Protein AF-A0A3R7A097-F1 (afdb_monomer)

Nearest PDB structures (foldseek):
  9eoj-assembly1_R  TM=4.641E-01  e=6.442E+00  Xenopus laevis

Sequence (82 aa):
MEKISPEERQGLEKGAFVIEPLLQTLRLYDDVIETNPPLKKKRDALELEARSSQNHEEVAKKLAEFLNFVAAFKSEKERAEQ

Mean predicted aligned error: 6.52 Å

Secondary structure (DSSP, 8-state):
-----HHHHHHHHHHHHHHHHHHHHHHTTHHHHHH-HHHHHHHHHHHHHHHH-S-HHHHHHHHHHHHHHHHHHHHHHHHHT-

Foldseek 3Di:
DDDQDPVNVVQQVVLLVLLVVLLVLVVVLCVVQVVDVVSVVLSVVLVVCSVPPSNSVVSSVSSVVSSVVSVVVVVVVVVVVD

Solvent-accessible surface area (backbone atoms only — not comparable to full-atom values): 4654 Å² total; per-residue (Å²): 131,91,78,80,47,74,67,58,51,51,47,46,53,54,18,52,64,49,36,58,58,50,56,56,55,47,58,81,40,43,77,59,28,72,74,30,66,72,51,36,55,52,52,54,52,50,54,49,44,64,74,71,52,89,55,30,55,60,43,35,52,54,49,52,53,49,46,53,49,53,54,52,50,51,56,51,52,60,59,75,76,106

pLDDT: mean 86.48, std 12.36, range [48.91, 97.38]

Radius of gyration: 15.31 Å; Cα contacts (8 Å, |Δi|>4): 47; chains: 1; bounding box: 34×21×50 Å

Structure (mmCIF, N/CA/C/O backbone):
data_AF-A0A3R7A097-F1
#
_entry.id   AF-A0A3R7A097-F1
#
loop_
_atom_site.group_PDB
_atom_site.id
_atom_site.type_symbol
_atom_site.label_atom_id
_atom_site.label_alt_id
_atom_site.label_comp_id
_atom_site.label_asym_id
_atom_site.label_entity_id
_atom_site.label_seq_id
_atom_site.pdbx_PDB_ins_code
_atom_site.Cartn_x
_atom_site.Cartn_y
_atom_site.Cartn_z
_atom_site.occupancy
_atom_site.B_iso_or_equiv
_atom_site.auth_seq_id
_atom_site.auth_comp_id
_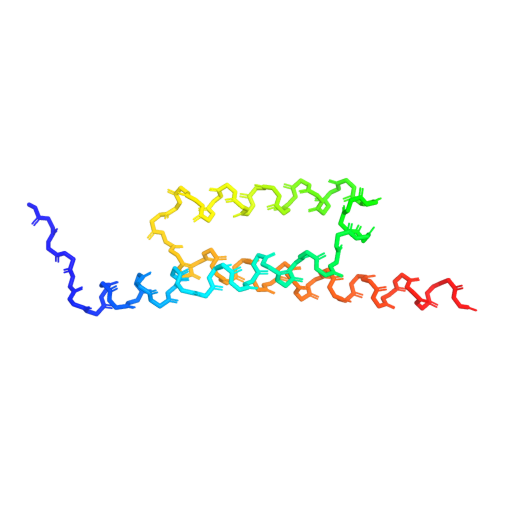atom_site.auth_asym_id
_atom_site.auth_atom_id
_atom_site.pdbx_PDB_model_num
ATOM 1 N N . MET A 1 1 ? 23.454 2.350 -27.048 1.00 48.91 1 MET A N 1
ATOM 2 C CA . MET A 1 1 ? 22.230 1.647 -26.615 1.00 48.91 1 MET A CA 1
ATOM 3 C C . MET A 1 1 ? 22.653 0.649 -25.554 1.00 48.91 1 MET A C 1
ATOM 5 O O . MET A 1 1 ? 23.294 -0.335 -25.910 1.00 48.91 1 MET A O 1
ATOM 9 N N . GLU A 1 2 ? 22.412 0.947 -24.277 1.00 57.06 2 GLU A N 1
ATOM 10 C CA . GLU A 1 2 ? 22.663 -0.001 -23.184 1.00 57.06 2 GLU A CA 1
ATOM 11 C C . GLU A 1 2 ? 21.768 -1.228 -23.382 1.00 57.06 2 GLU A C 1
ATOM 13 O O . GLU A 1 2 ? 20.546 -1.120 -23.498 1.00 57.06 2 GLU A O 1
ATOM 18 N N . LYS A 1 3 ? 22.397 -2.394 -23.546 1.00 60.00 3 LYS A N 1
ATOM 19 C CA . LYS A 1 3 ? 21.699 -3.671 -23.670 1.00 60.00 3 LYS A CA 1
ATOM 20 C C . LYS A 1 3 ? 21.484 -4.197 -22.259 1.00 60.00 3 LYS A C 1
ATOM 22 O O . LYS A 1 3 ? 22.426 -4.677 -21.647 1.00 60.00 3 LYS A O 1
ATOM 27 N N . ILE A 1 4 ? 20.249 -4.088 -21.788 1.00 66.50 4 ILE A N 1
ATOM 28 C CA . ILE A 1 4 ? 19.777 -4.689 -20.539 1.00 66.50 4 ILE A CA 1
ATOM 29 C C . ILE A 1 4 ? 20.110 -6.188 -20.581 1.00 66.50 4 ILE A C 1
ATOM 31 O O . ILE A 1 4 ? 19.744 -6.874 -21.545 1.00 66.50 4 ILE A O 1
ATOM 35 N N . SER A 1 5 ? 20.833 -6.683 -19.582 1.00 72.19 5 SER A N 1
ATOM 36 C CA . SER A 1 5 ? 21.281 -8.072 -19.517 1.00 72.19 5 SER A CA 1
ATOM 37 C C . SER A 1 5 ? 20.085 -9.019 -19.322 1.00 72.19 5 SER A C 1
ATOM 39 O O . SER A 1 5 ? 19.049 -8.614 -18.788 1.00 72.19 5 SER A O 1
ATOM 41 N N . PRO A 1 6 ? 20.177 -10.297 -19.731 1.00 69.06 6 PRO A N 1
ATOM 42 C CA . PRO A 1 6 ? 19.096 -11.270 -19.537 1.00 69.06 6 PRO A CA 1
ATOM 43 C C . PRO A 1 6 ? 18.665 -11.418 -18.068 1.00 69.06 6 PRO A C 1
ATOM 45 O O . PRO A 1 6 ? 17.482 -11.597 -17.790 1.00 69.06 6 PRO A O 1
ATOM 48 N N . GLU A 1 7 ? 19.613 -11.294 -17.137 1.00 67.19 7 GLU A N 1
ATOM 49 C CA . GLU A 1 7 ? 19.370 -11.334 -15.689 1.00 67.19 7 GLU A CA 1
ATOM 50 C C . GLU A 1 7 ? 18.560 -10.121 -15.212 1.00 67.19 7 GLU A C 1
ATOM 52 O O . GLU A 1 7 ? 17.596 -10.272 -14.464 1.00 67.19 7 GLU A O 1
ATOM 57 N N . GLU A 1 8 ? 18.876 -8.931 -15.726 1.00 62.28 8 GLU A N 1
ATOM 58 C CA . GLU A 1 8 ? 18.142 -7.694 -15.440 1.00 62.28 8 GLU A CA 1
ATOM 59 C C . GLU A 1 8 ? 16.714 -7.750 -16.005 1.00 62.28 8 GLU A C 1
ATOM 61 O O . GLU A 1 8 ? 15.762 -7.355 -15.334 1.00 62.28 8 GLU A O 1
ATOM 66 N N . ARG A 1 9 ? 16.522 -8.329 -17.200 1.00 64.81 9 ARG A N 1
ATOM 67 C CA . ARG A 1 9 ? 15.177 -8.590 -17.748 1.00 64.81 9 ARG A CA 1
ATOM 68 C C . ARG A 1 9 ? 14.372 -9.559 -16.886 1.00 64.81 9 ARG A C 1
ATOM 70 O O . ARG A 1 9 ? 13.203 -9.298 -16.619 1.00 64.81 9 ARG A O 1
ATOM 77 N N . GLN A 1 10 ? 14.995 -10.637 -16.416 1.00 63.22 10 GLN A N 1
ATOM 78 C CA . GLN A 1 10 ? 14.316 -11.608 -15.564 1.00 63.22 10 GLN A CA 1
ATOM 79 C C . GLN A 1 10 ? 13.939 -11.007 -14.197 1.00 63.22 10 GLN A C 1
ATOM 81 O O . GLN A 1 10 ? 12.869 -11.314 -13.670 1.00 63.22 10 GLN A O 1
ATOM 86 N N . GLY A 1 11 ? 14.786 -10.141 -13.631 1.00 62.44 11 GLY A N 1
ATOM 87 C CA . GLY A 1 11 ? 14.478 -9.377 -12.418 1.00 62.44 11 GLY A CA 1
ATOM 88 C C . GLY A 1 11 ? 13.297 -8.422 -12.612 1.00 62.44 11 GLY A C 1
ATOM 89 O O . GLY A 1 11 ? 12.396 -8.376 -11.776 1.00 62.44 11 GLY A O 1
ATOM 90 N N . LEU A 1 12 ? 13.237 -7.735 -13.758 1.00 61.62 12 LEU A N 1
ATOM 91 C CA . LEU A 1 12 ? 12.126 -6.848 -14.117 1.00 61.62 12 LEU A CA 1
ATOM 92 C C . LEU A 1 12 ? 10.795 -7.594 -14.276 1.00 61.62 12 LEU A C 1
ATOM 94 O O . LEU A 1 12 ? 9.773 -7.099 -13.798 1.00 61.62 12 LEU A O 1
ATOM 98 N N . GLU A 1 13 ? 10.804 -8.773 -14.906 1.00 63.62 13 GLU A N 1
ATOM 99 C CA . GLU A 1 13 ? 9.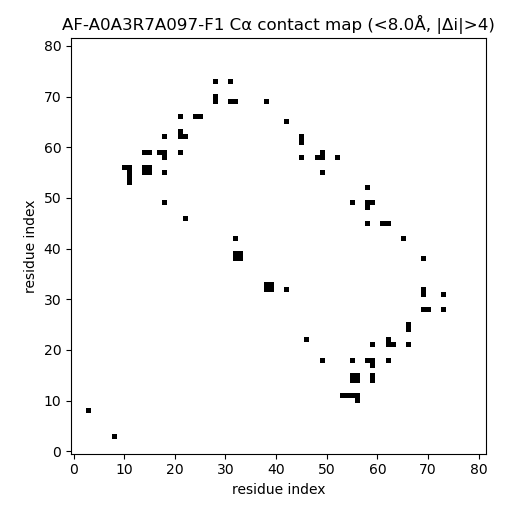612 -9.619 -15.059 1.00 63.62 13 GLU A CA 1
ATOM 100 C C . GLU A 1 13 ? 9.138 -10.191 -13.716 1.00 63.62 13 GLU A C 1
ATOM 102 O O . GLU A 1 13 ? 7.945 -10.153 -13.418 1.00 63.62 13 GLU A O 1
ATOM 107 N N . LYS A 1 14 ? 10.058 -10.663 -12.863 1.00 65.69 14 LYS A N 1
ATOM 108 C CA . LYS A 1 14 ? 9.721 -11.173 -11.523 1.00 65.69 14 LYS A CA 1
ATOM 109 C C . LYS A 1 14 ? 9.200 -10.069 -10.602 1.00 65.69 14 LYS A C 1
ATOM 111 O O . LYS A 1 14 ? 8.220 -10.289 -9.899 1.00 65.6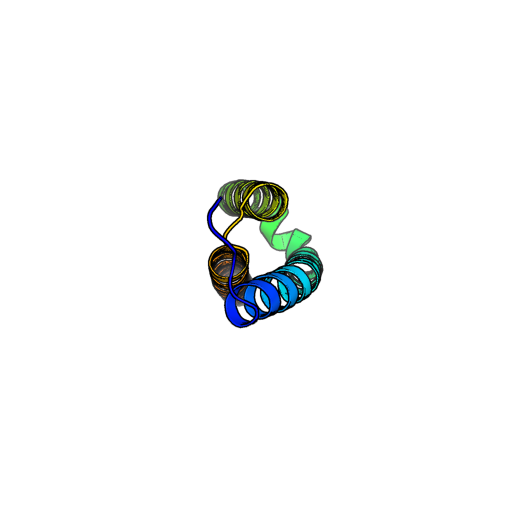9 14 LYS A O 1
ATOM 116 N N . GLY A 1 15 ? 9.819 -8.888 -10.616 1.00 64.69 15 GLY A N 1
ATOM 117 C CA . GLY A 1 15 ? 9.370 -7.739 -9.828 1.00 64.69 15 GLY A CA 1
ATOM 118 C C . GLY A 1 15 ? 7.976 -7.272 -10.245 1.00 64.69 15 GLY A C 1
ATOM 119 O O . GLY A 1 15 ? 7.092 -7.154 -9.400 1.00 64.69 15 GLY A O 1
ATOM 120 N N . ALA A 1 16 ? 7.745 -7.097 -11.552 1.00 66.25 16 ALA A N 1
ATOM 121 C CA . ALA A 1 16 ? 6.431 -6.728 -12.087 1.00 66.25 16 ALA A CA 1
ATOM 122 C C . ALA A 1 16 ? 5.349 -7.760 -11.732 1.00 66.25 16 ALA A C 1
ATOM 124 O O . ALA A 1 16 ? 4.239 -7.385 -11.359 1.00 66.25 16 ALA A O 1
ATOM 125 N N . PHE A 1 17 ? 5.689 -9.052 -11.781 1.00 74.94 17 PHE A N 1
ATOM 126 C CA . PHE A 1 17 ? 4.781 -10.138 -11.410 1.00 74.94 17 PHE A CA 1
ATOM 127 C C . PHE A 1 17 ? 4.354 -10.091 -9.934 1.00 74.94 17 PHE A C 1
ATOM 129 O O . PHE A 1 17 ? 3.244 -10.498 -9.605 1.00 74.94 17 PHE A O 1
ATOM 136 N N . VAL A 1 18 ? 5.207 -9.590 -9.035 1.00 83.56 18 VAL A N 1
ATOM 137 C CA . VAL A 1 18 ? 4.933 -9.552 -7.587 1.00 83.56 18 VAL A CA 1
ATOM 138 C C . VAL A 1 18 ? 4.163 -8.294 -7.163 1.00 83.56 18 VAL A C 1
ATOM 140 O O . VAL A 1 18 ? 3.424 -8.331 -6.179 1.00 83.56 18 VAL A O 1
ATOM 143 N N . ILE A 1 19 ? 4.271 -7.191 -7.910 1.00 89.69 19 ILE A N 1
ATOM 144 C CA . ILE A 1 19 ? 3.597 -5.921 -7.591 1.00 89.69 19 ILE A CA 1
ATOM 145 C C . ILE A 1 19 ? 2.069 -6.066 -7.571 1.00 89.69 19 ILE A C 1
ATOM 147 O O . 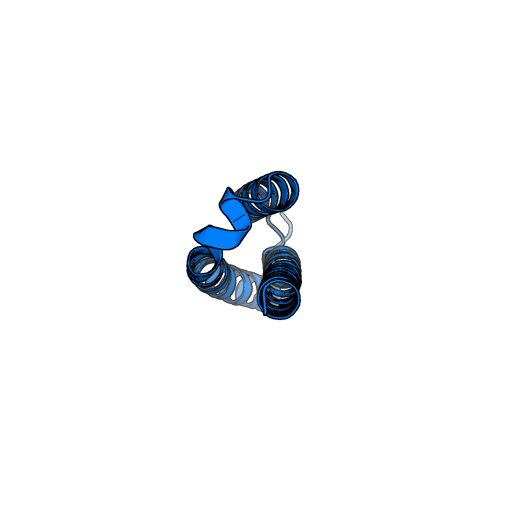ILE A 1 19 ? 1.423 -5.612 -6.625 1.00 89.69 19 ILE A O 1
ATOM 151 N N . GLU A 1 20 ? 1.474 -6.694 -8.589 1.00 90.25 20 GLU A N 1
ATOM 152 C CA . GLU A 1 20 ? 0.012 -6.805 -8.685 1.00 90.25 20 GLU A CA 1
ATOM 153 C C . GLU A 1 20 ? -0.602 -7.610 -7.517 1.00 90.25 20 GLU A C 1
ATOM 155 O O . GLU A 1 20 ? -1.530 -7.098 -6.881 1.00 90.25 20 GLU A O 1
ATOM 160 N N . PRO A 1 21 ? -0.070 -8.791 -7.134 1.00 92.56 21 PRO A N 1
ATOM 161 C CA . PRO A 1 21 ? -0.493 -9.493 -5.921 1.00 92.56 21 PRO A CA 1
ATOM 162 C C . PRO A 1 21 ? -0.376 -8.661 -4.635 1.00 92.56 21 PRO A C 1
ATOM 164 O O . PRO A 1 21 ? -1.266 -8.721 -3.782 1.00 92.56 21 PRO A O 1
ATOM 167 N N . LEU A 1 22 ? 0.689 -7.864 -4.477 1.00 94.06 22 LEU A N 1
ATOM 168 C CA . LEU A 1 22 ? 0.862 -7.000 -3.301 1.00 94.06 22 LEU A CA 1
ATOM 169 C C . LEU A 1 22 ? -0.220 -5.914 -3.237 1.00 94.06 22 LEU A C 1
ATOM 171 O O . LEU A 1 22 ? -0.819 -5.703 -2.182 1.00 94.06 22 LEU A O 1
ATOM 175 N N . LEU A 1 23 ? -0.522 -5.272 -4.370 1.00 93.38 23 LEU A N 1
ATOM 176 C CA . LEU A 1 23 ? -1.608 -4.294 -4.471 1.00 93.38 23 LEU A CA 1
ATOM 177 C C . LEU A 1 23 ? -2.976 -4.924 -4.199 1.00 93.38 23 LEU A C 1
ATOM 179 O O . LEU A 1 23 ? -3.789 -4.333 -3.492 1.00 93.38 23 LEU A O 1
ATOM 183 N N . GLN A 1 24 ? -3.233 -6.133 -4.706 1.00 93.81 24 GLN A N 1
ATOM 184 C CA . GLN A 1 24 ? -4.469 -6.853 -4.391 1.00 93.81 24 GLN A CA 1
ATOM 185 C C . GLN A 1 24 ? -4.579 -7.182 -2.901 1.00 93.81 24 GLN A C 1
ATOM 187 O O . GLN A 1 24 ? -5.651 -7.026 -2.325 1.00 93.81 24 GLN A O 1
ATOM 192 N N . THR A 1 25 ? -3.479 -7.583 -2.262 1.00 93.94 25 THR A N 1
ATOM 193 C CA . THR A 1 25 ? -3.472 -7.887 -0.825 1.00 93.94 25 THR A CA 1
ATOM 194 C C . THR A 1 25 ? -3.749 -6.636 0.011 1.00 93.94 25 THR A C 1
ATOM 196 O O . THR A 1 25 ? -4.483 -6.712 0.992 1.00 93.94 25 THR A O 1
ATOM 199 N N . LEU A 1 26 ? -3.250 -5.464 -0.401 1.00 93.75 26 LEU A N 1
ATOM 200 C CA . LEU A 1 26 ? -3.558 -4.193 0.266 1.00 93.75 26 LEU A CA 1
ATOM 201 C C . LEU A 1 26 ? -5.056 -3.857 0.259 1.00 93.75 26 LEU A C 1
ATOM 203 O O . LEU A 1 26 ? -5.524 -3.247 1.217 1.00 93.75 26 LEU A O 1
ATOM 207 N N . ARG A 1 27 ? -5.823 -4.310 -0.744 1.00 93.25 27 ARG A N 1
ATOM 208 C CA . ARG A 1 27 ? -7.286 -4.116 -0.780 1.00 93.25 27 ARG A CA 1
ATOM 209 C C . ARG A 1 27 ? -8.010 -4.816 0.370 1.00 93.25 27 ARG A C 1
ATOM 211 O O . ARG A 1 27 ? -9.077 -4.380 0.783 1.00 93.25 27 ARG A O 1
ATOM 218 N N . LEU A 1 28 ? -7.423 -5.875 0.935 1.00 94.38 28 LEU A N 1
ATOM 219 C CA . LEU A 1 28 ? -7.964 -6.543 2.128 1.00 94.38 28 LEU A CA 1
ATOM 220 C C . LEU A 1 28 ? -7.900 -5.660 3.386 1.00 94.38 28 LEU A C 1
ATOM 222 O O . LEU A 1 28 ? -8.532 -5.983 4.390 1.00 94.38 28 LEU A O 1
ATOM 226 N N . TYR A 1 29 ? -7.142 -4.564 3.326 1.00 94.81 29 TYR A N 1
ATOM 227 C CA . TYR A 1 29 ? -6.987 -3.576 4.388 1.00 94.81 29 TYR A CA 1
ATOM 228 C C . TYR A 1 29 ? -7.611 -2.218 4.026 1.00 94.81 29 TYR A C 1
ATOM 230 O O . TYR A 1 29 ? -7.316 -1.218 4.685 1.00 94.81 29 TYR A O 1
ATOM 238 N N . ASP A 1 30 ? -8.452 -2.142 2.984 1.00 93.31 30 ASP A N 1
ATOM 239 C CA . ASP A 1 30 ? -9.076 -0.883 2.549 1.00 93.31 30 ASP A CA 1
ATOM 240 C C . ASP A 1 30 ? -9.892 -0.219 3.671 1.00 93.31 30 ASP A C 1
ATOM 242 O O . ASP A 1 30 ? -9.907 1.003 3.776 1.00 93.31 30 ASP A O 1
ATOM 246 N N . ASP A 1 31 ? -10.494 -1.001 4.570 1.00 93.06 31 ASP A N 1
ATOM 247 C CA . ASP A 1 31 ? -11.188 -0.513 5.768 1.00 93.06 31 ASP A CA 1
ATOM 248 C C . ASP A 1 31 ? -10.290 0.373 6.646 1.00 93.06 31 ASP A C 1
ATOM 250 O O . ASP A 1 31 ? -10.678 1.460 7.086 1.00 93.06 31 ASP A O 1
ATOM 254 N N . VAL A 1 32 ? -9.055 -0.068 6.872 1.00 93.69 32 VAL A N 1
ATOM 255 C CA . VAL A 1 32 ? -8.064 0.658 7.670 1.00 93.69 32 VAL A CA 1
ATOM 256 C C . VAL A 1 32 ? -7.429 1.775 6.854 1.00 93.69 32 VAL A C 1
ATOM 258 O O . VAL A 1 32 ? -7.247 2.881 7.359 1.00 93.69 32 VAL A O 1
ATOM 261 N N . ILE A 1 33 ? -7.102 1.519 5.592 1.00 95.56 33 ILE A N 1
ATOM 262 C CA . ILE A 1 33 ? -6.408 2.483 4.737 1.00 95.56 33 ILE A CA 1
ATOM 263 C C . ILE A 1 33 ? -7.302 3.695 4.445 1.00 95.56 33 ILE A C 1
ATOM 265 O O . ILE A 1 33 ? -6.852 4.829 4.600 1.00 95.56 33 ILE A O 1
ATOM 269 N N . GLU A 1 34 ? -8.568 3.488 4.078 1.00 94.50 34 GLU A N 1
ATOM 270 C CA . GLU A 1 34 ? -9.499 4.574 3.739 1.00 94.50 34 GLU A CA 1
ATOM 271 C C . GLU A 1 34 ? -9.868 5.429 4.957 1.00 94.50 34 GLU A C 1
ATOM 273 O O . GLU A 1 34 ? -10.070 6.638 4.830 1.00 94.50 34 GLU A O 1
ATOM 278 N N . THR A 1 35 ? -9.898 4.832 6.151 1.00 94.25 35 THR A N 1
ATOM 279 C CA . THR A 1 35 ? -10.167 5.554 7.405 1.00 94.25 35 THR A CA 1
ATOM 280 C C . THR A 1 35 ? -8.943 6.284 7.963 1.00 94.25 35 THR A C 1
ATOM 282 O O . THR A 1 35 ? -9.082 7.090 8.882 1.00 94.25 35 THR A O 1
ATOM 285 N N . ASN A 1 36 ? -7.752 6.067 7.390 1.00 95.44 36 ASN A N 1
ATOM 286 C CA . ASN A 1 36 ? -6.504 6.710 7.798 1.00 95.44 36 ASN A CA 1
ATOM 287 C C . ASN A 1 36 ? -5.893 7.505 6.629 1.00 95.44 36 ASN A C 1
ATOM 289 O O . ASN A 1 36 ? -5.119 6.956 5.838 1.00 95.44 36 ASN A O 1
ATOM 293 N N . PRO A 1 37 ? -6.146 8.828 6.537 1.00 94.06 37 PRO A N 1
ATOM 294 C CA . PRO A 1 37 ? -5.666 9.659 5.430 1.00 94.06 37 PRO A CA 1
ATOM 295 C C . PRO A 1 37 ? -4.159 9.555 5.120 1.00 94.06 37 PRO A C 1
ATOM 297 O O . PRO A 1 37 ? -3.806 9.580 3.938 1.00 94.06 37 PRO A O 1
ATOM 300 N N . PRO A 1 38 ? -3.246 9.416 6.108 1.00 95.56 38 PRO A N 1
ATOM 301 C CA . PRO A 1 38 ? -1.828 9.194 5.823 1.00 95.56 38 PRO A CA 1
ATOM 302 C C . PRO A 1 38 ? -1.547 7.869 5.101 1.00 95.56 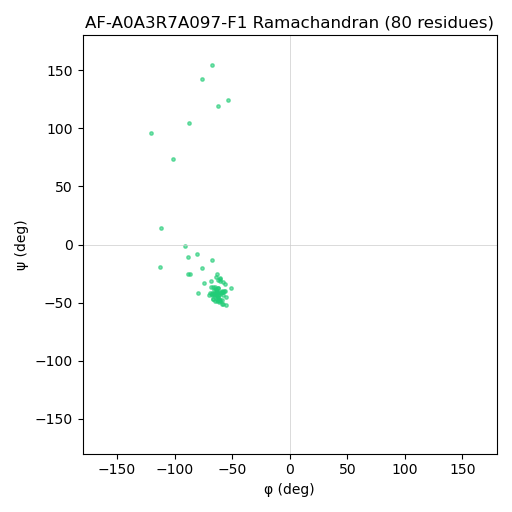38 PRO A C 1
ATOM 304 O O . PRO A 1 38 ? -0.704 7.833 4.205 1.00 95.56 38 PRO A O 1
ATOM 307 N N . LEU A 1 39 ? -2.258 6.792 5.457 1.00 96.00 39 LEU A N 1
ATOM 308 C CA . LEU A 1 39 ? -2.088 5.476 4.835 1.00 96.00 39 LEU A CA 1
ATOM 309 C C . LEU A 1 39 ? -2.617 5.480 3.411 1.00 96.00 39 LEU A C 1
ATOM 311 O O . LEU A 1 39 ? -1.921 5.014 2.513 1.00 96.00 39 LEU A O 1
ATOM 315 N N . LYS A 1 40 ? -3.784 6.091 3.189 1.00 96.19 40 LYS A N 1
ATOM 316 C CA . LYS A 1 40 ? -4.333 6.288 1.846 1.00 96.19 40 LYS A CA 1
ATOM 317 C C . LYS A 1 40 ? -3.353 7.017 0.928 1.00 96.19 40 LYS A C 1
ATOM 319 O O . LYS A 1 40 ? -2.992 6.490 -0.118 1.00 96.19 40 LYS A O 1
ATOM 324 N N . LYS A 1 41 ? -2.824 8.169 1.362 1.00 96.81 41 LYS A N 1
ATOM 325 C CA . LYS A 1 41 ? -1.818 8.921 0.586 1.00 96.81 41 LYS A CA 1
ATOM 326 C C . LYS A 1 41 ? -0.581 8.080 0.261 1.00 96.81 41 LYS A C 1
ATOM 328 O O . LYS A 1 41 ? -0.045 8.187 -0.838 1.00 96.81 41 LYS A O 1
ATOM 333 N N . LYS A 1 42 ? -0.120 7.259 1.210 1.00 96.25 42 LYS A N 1
ATOM 334 C CA . LYS A 1 42 ? 1.037 6.380 1.008 1.00 96.25 42 LYS A CA 1
ATOM 335 C C . LYS A 1 42 ? 0.732 5.247 0.020 1.00 96.25 42 LYS A C 1
ATOM 337 O O . LYS A 1 42 ? 1.567 4.994 -0.841 1.00 96.25 42 LYS A O 1
ATOM 342 N N . ARG A 1 43 ? -0.451 4.621 0.090 1.00 95.56 43 ARG A N 1
ATOM 343 C CA . ARG A 1 43 ? -0.905 3.617 -0.891 1.00 95.56 43 ARG A CA 1
ATOM 344 C C . ARG A 1 43 ? -0.948 4.215 -2.295 1.00 95.56 43 ARG A C 1
ATOM 346 O O . ARG A 1 43 ? -0.332 3.659 -3.194 1.00 95.56 43 ARG A O 1
ATOM 353 N N . ASP A 1 44 ? -1.606 5.360 -2.460 1.00 95.50 44 ASP A N 1
ATOM 354 C CA . ASP A 1 44 ? -1.793 5.992 -3.770 1.00 95.50 44 ASP A CA 1
ATOM 355 C C . ASP A 1 44 ? -0.439 6.382 -4.407 1.00 95.50 44 ASP A C 1
ATOM 357 O O . ASP A 1 44 ? -0.233 6.220 -5.611 1.00 95.50 44 ASP A O 1
ATOM 361 N N . ALA A 1 45 ? 0.527 6.842 -3.598 1.00 96.06 45 ALA A N 1
ATOM 362 C CA . ALA A 1 45 ? 1.887 7.122 -4.062 1.00 96.06 45 ALA A CA 1
ATOM 363 C C . ALA A 1 45 ? 2.626 5.852 -4.521 1.00 96.06 45 ALA A C 1
ATOM 365 O O . ALA A 1 45 ? 3.278 5.869 -5.563 1.00 96.06 45 ALA A O 1
ATOM 366 N N . LEU A 1 46 ? 2.497 4.749 -3.777 1.00 94.88 46 LEU A N 1
ATOM 367 C CA . LEU A 1 46 ? 3.094 3.461 -4.142 1.00 94.88 46 LEU A CA 1
ATOM 368 C C . LEU A 1 46 ? 2.436 2.852 -5.386 1.00 94.88 46 LEU A C 1
ATOM 370 O O . LEU A 1 46 ? 3.132 2.273 -6.214 1.00 94.88 46 LEU A O 1
ATOM 374 N N . GLU A 1 47 ? 1.121 3.010 -5.558 1.00 94.25 47 GLU A N 1
ATOM 375 C CA . GLU A 1 47 ? 0.412 2.606 -6.778 1.00 94.25 47 GLU A CA 1
ATOM 376 C C . GLU A 1 47 ? 0.876 3.395 -8.003 1.00 94.25 47 GLU A C 1
ATOM 378 O O . GLU A 1 47 ? 1.016 2.826 -9.088 1.00 94.25 47 GLU A O 1
ATOM 383 N N . LEU A 1 48 ? 1.123 4.697 -7.846 1.00 94.06 48 LEU A N 1
ATOM 384 C CA . LEU A 1 48 ? 1.686 5.516 -8.912 1.00 94.06 48 LEU A CA 1
ATOM 385 C C . LEU A 1 48 ? 3.108 5.058 -9.251 1.00 94.06 48 LEU A C 1
ATOM 387 O O . LEU A 1 48 ? 3.402 4.816 -10.421 1.00 94.06 48 LEU A O 1
ATOM 391 N N . GLU A 1 49 ? 3.957 4.872 -8.237 1.00 93.19 49 GLU A N 1
ATOM 392 C CA . GLU A 1 49 ? 5.334 4.399 -8.407 1.00 93.19 49 GLU A CA 1
ATOM 393 C C . GLU A 1 49 ? 5.369 3.024 -9.089 1.00 93.19 49 GLU A C 1
ATOM 395 O O . GLU A 1 49 ? 6.142 2.819 -10.018 1.00 93.19 49 GLU A O 1
ATOM 400 N N . ALA A 1 50 ? 4.464 2.116 -8.729 1.00 90.31 50 ALA A N 1
ATOM 401 C CA . ALA A 1 50 ? 4.313 0.812 -9.366 1.00 90.31 50 ALA A CA 1
ATOM 402 C C . ALA A 1 50 ? 3.963 0.863 -10.854 1.00 90.31 50 ALA A C 1
ATOM 404 O O . ALA A 1 50 ? 4.335 -0.042 -11.596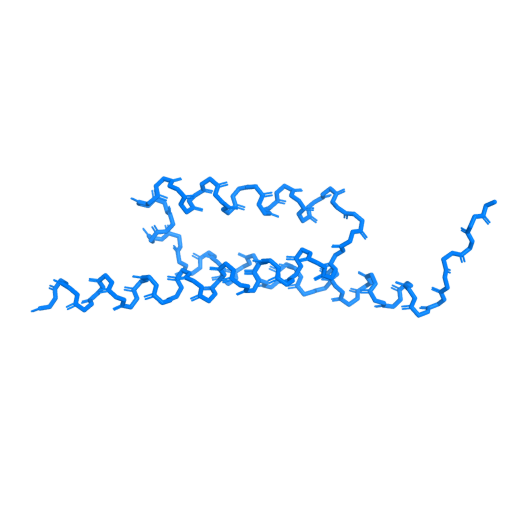 1.00 90.31 50 ALA A O 1
ATOM 405 N N . ARG A 1 51 ? 3.259 1.905 -11.301 1.00 87.69 51 ARG A N 1
ATOM 406 C CA . ARG A 1 51 ? 2.873 2.069 -12.710 1.00 87.69 51 ARG A CA 1
ATOM 407 C C . ARG A 1 51 ? 3.928 2.794 -13.538 1.00 87.69 51 ARG A C 1
ATOM 409 O O . ARG A 1 51 ? 3.940 2.630 -14.754 1.00 87.69 51 ARG A O 1
ATOM 416 N N . SER A 1 52 ? 4.761 3.627 -12.913 1.00 88.00 52 SER A N 1
ATOM 417 C CA . SER A 1 52 ? 5.711 4.498 -13.620 1.00 88.00 52 SER A CA 1
ATOM 418 C C . SER A 1 52 ? 7.183 4.143 -13.415 1.00 88.00 52 SER A C 1
ATOM 420 O O . SER A 1 52 ? 8.025 4.613 -14.178 1.00 88.00 52 SER A O 1
ATOM 422 N N . SER A 1 53 ? 7.521 3.387 -12.369 1.00 85.19 53 SER A N 1
ATOM 423 C CA . SER A 1 53 ? 8.906 3.064 -12.027 1.00 85.19 53 SER A CA 1
ATOM 424 C C . SER A 1 53 ? 9.475 2.003 -12.957 1.00 85.19 53 SER A C 1
ATOM 426 O O . SER A 1 53 ? 8.804 1.043 -13.315 1.00 85.19 53 SER A O 1
ATOM 428 N N . GLN A 1 54 ? 10.752 2.156 -13.296 1.00 81.81 54 GLN A N 1
ATOM 429 C CA . GLN A 1 54 ? 11.533 1.118 -13.969 1.00 81.81 54 GLN A CA 1
ATOM 430 C C . GLN A 1 54 ? 12.197 0.161 -12.967 1.00 81.81 54 GLN A C 1
ATOM 432 O O . GLN A 1 54 ? 12.709 -0.878 -13.369 1.00 81.81 54 GLN A O 1
ATOM 437 N N . ASN A 1 55 ? 12.179 0.484 -11.667 1.00 87.25 55 ASN A N 1
ATOM 438 C CA . ASN A 1 55 ? 12.746 -0.342 -10.604 1.00 87.25 55 ASN A CA 1
ATOM 439 C C . ASN A 1 55 ? 11.645 -1.123 -9.871 1.00 87.25 55 ASN A C 1
ATOM 441 O O . ASN A 1 55 ? 11.262 -0.797 -8.746 1.00 87.25 55 ASN A O 1
ATOM 445 N N . HIS A 1 56 ? 11.108 -2.154 -10.526 1.00 86.06 56 HIS A N 1
ATOM 446 C CA . HIS A 1 56 ? 10.012 -2.949 -9.966 1.00 86.06 56 HIS A CA 1
ATOM 447 C C . HIS A 1 56 ? 10.393 -3.704 -8.684 1.00 86.06 56 HIS A C 1
ATOM 449 O O . HIS A 1 56 ? 9.528 -3.949 -7.847 1.00 86.06 56 HIS A O 1
ATOM 455 N N . GLU A 1 57 ? 11.668 -4.061 -8.504 1.00 87.94 57 GLU A N 1
ATOM 456 C CA . GLU A 1 57 ? 12.141 -4.738 -7.291 1.00 87.94 57 GLU A CA 1
ATOM 457 C C . GLU A 1 57 ? 12.043 -3.819 -6.065 1.00 87.94 57 GLU A C 1
ATOM 459 O O . GLU A 1 57 ? 11.495 -4.206 -5.030 1.00 87.94 57 GLU A O 1
ATOM 464 N N . GLU A 1 58 ? 12.501 -2.572 -6.195 1.00 90.50 58 GLU A N 1
ATOM 465 C CA . GLU A 1 58 ? 12.397 -1.580 -5.124 1.00 90.50 58 GLU A CA 1
ATOM 466 C C . GLU A 1 58 ? 10.935 -1.258 -4.795 1.00 90.50 58 GLU A C 1
ATOM 468 O O . GLU A 1 58 ? 10.565 -1.198 -3.621 1.00 90.50 58 GLU A O 1
ATOM 473 N N . VAL A 1 59 ? 10.082 -1.114 -5.814 1.00 92.88 59 VAL A N 1
ATOM 474 C CA . VAL A 1 59 ? 8.643 -0.904 -5.606 1.00 92.88 59 VAL A CA 1
ATOM 475 C C . VAL A 1 59 ? 8.017 -2.088 -4.873 1.00 92.88 59 VAL A C 1
ATOM 477 O O . VAL A 1 59 ? 7.287 -1.881 -3.903 1.00 92.88 59 VAL A O 1
ATOM 480 N N . ALA A 1 60 ? 8.300 -3.323 -5.296 1.00 91.81 60 ALA A N 1
ATOM 481 C CA . ALA A 1 60 ? 7.780 -4.519 -4.638 1.00 91.81 60 ALA A CA 1
ATOM 482 C C . ALA A 1 60 ? 8.202 -4.568 -3.161 1.00 91.81 60 ALA A C 1
ATOM 484 O O . ALA A 1 60 ? 7.379 -4.857 -2.292 1.00 91.81 60 ALA A O 1
ATOM 485 N N . LYS A 1 61 ? 9.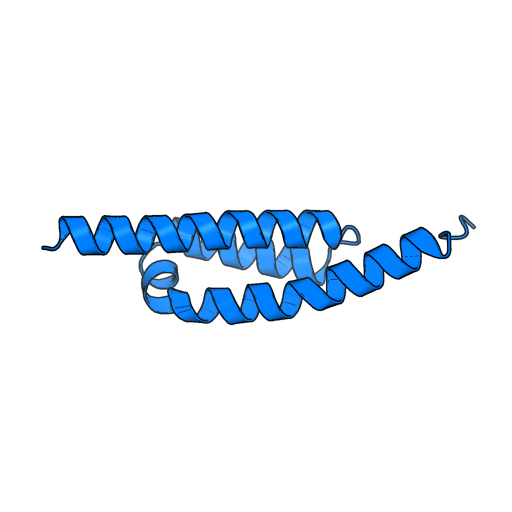453 -4.199 -2.854 1.00 93.75 61 LYS A N 1
ATOM 486 C CA . LYS A 1 61 ? 9.937 -4.085 -1.474 1.00 93.75 61 LYS A CA 1
ATOM 487 C C . LYS A 1 61 ? 9.158 -3.033 -0.677 1.00 93.75 61 LYS A C 1
ATOM 489 O O . LYS A 1 61 ? 8.666 -3.346 0.405 1.00 93.75 61 LYS A O 1
ATOM 494 N N . LYS A 1 62 ? 8.987 -1.821 -1.216 1.00 95.75 62 LYS A N 1
ATOM 495 C CA . LYS A 1 62 ? 8.223 -0.743 -0.559 1.00 95.75 62 LYS A CA 1
ATOM 496 C C . LYS A 1 62 ? 6.764 -1.136 -0.312 1.00 95.75 62 LYS A C 1
ATOM 498 O O . LYS A 1 62 ? 6.222 -0.850 0.755 1.00 95.75 62 LYS A O 1
ATOM 503 N N . LEU A 1 63 ? 6.131 -1.804 -1.278 1.00 95.75 63 LEU A N 1
ATOM 504 C CA . LEU A 1 63 ? 4.769 -2.325 -1.149 1.00 95.75 63 LEU A CA 1
ATOM 505 C C . LEU A 1 63 ? 4.671 -3.393 -0.055 1.00 95.75 63 LEU A C 1
ATOM 507 O O . LEU A 1 63 ? 3.756 -3.332 0.762 1.00 95.75 63 LEU A O 1
ATOM 511 N N . ALA A 1 64 ? 5.619 -4.330 0.003 1.00 95.06 64 ALA A N 1
ATOM 512 C CA . ALA A 1 64 ? 5.660 -5.357 1.041 1.00 95.06 64 ALA A CA 1
ATOM 513 C C . ALA A 1 64 ? 5.871 -4.757 2.443 1.00 95.06 64 ALA A C 1
ATOM 515 O O . ALA A 1 64 ? 5.185 -5.132 3.394 1.00 95.06 64 ALA A O 1
ATOM 516 N N . GLU A 1 65 ? 6.776 -3.784 2.581 1.00 96.56 65 GLU A N 1
ATOM 517 C CA . GLU A 1 65 ? 6.985 -3.047 3.834 1.00 96.56 65 GLU A CA 1
ATOM 518 C C . GLU A 1 65 ? 5.721 -2.292 4.265 1.00 96.56 65 GLU A C 1
ATOM 520 O O . GLU A 1 65 ? 5.336 -2.334 5.435 1.00 96.56 65 GLU A O 1
ATOM 525 N N . PHE A 1 66 ? 5.044 -1.631 3.322 1.00 97.38 66 PHE A N 1
ATOM 526 C CA . PHE A 1 66 ? 3.791 -0.936 3.597 1.00 97.38 66 PHE A CA 1
ATOM 527 C C . PHE A 1 66 ? 2.677 -1.901 4.014 1.00 97.38 66 PHE A C 1
ATOM 529 O O . PHE A 1 66 ? 1.983 -1.630 4.989 1.00 97.38 66 PHE A O 1
ATOM 536 N N . LEU A 1 67 ? 2.545 -3.044 3.340 1.00 96.00 67 LEU A N 1
ATOM 537 C CA . LEU A 1 67 ? 1.579 -4.080 3.694 1.00 96.00 67 LEU A CA 1
ATOM 538 C C . LEU A 1 67 ? 1.795 -4.595 5.124 1.00 96.00 67 LEU A C 1
ATOM 540 O O . LEU A 1 67 ? 0.847 -4.6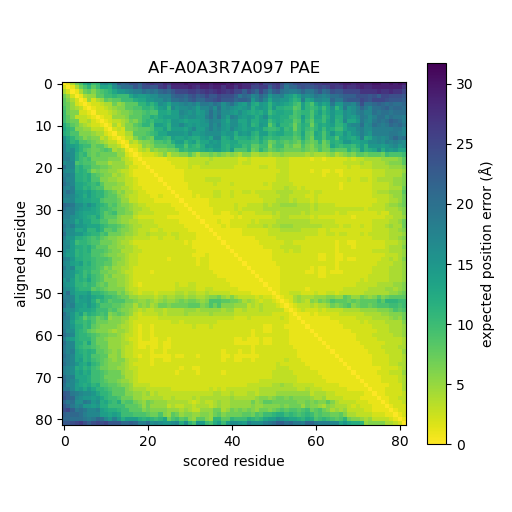41 5.905 1.00 96.00 67 LEU A O 1
ATOM 544 N N . ASN A 1 68 ? 3.040 -4.912 5.492 1.00 96.06 68 ASN A N 1
ATOM 545 C CA . ASN A 1 68 ? 3.380 -5.340 6.852 1.00 96.06 68 ASN A CA 1
ATOM 546 C C . ASN A 1 68 ? 3.035 -4.267 7.892 1.00 96.06 68 ASN A C 1
ATOM 548 O O . ASN A 1 68 ? 2.494 -4.580 8.952 1.00 96.06 68 ASN A O 1
ATOM 552 N N . PHE A 1 69 ? 3.310 -2.998 7.578 1.00 96.31 69 PHE A N 1
ATOM 553 C CA . PHE A 1 69 ? 2.950 -1.880 8.443 1.00 96.31 69 PHE A CA 1
ATOM 554 C C . PHE A 1 69 ? 1.432 -1.777 8.639 1.00 96.31 69 PHE A C 1
ATOM 556 O O . PHE A 1 69 ? 0.971 -1.660 9.770 1.00 96.31 69 PHE A O 1
ATOM 563 N N . VAL A 1 70 ? 0.643 -1.839 7.561 1.00 95.75 70 VAL A N 1
ATOM 564 C CA . VAL A 1 70 ? -0.824 -1.740 7.641 1.00 95.75 70 VAL A CA 1
ATOM 565 C C . VAL A 1 70 ? -1.412 -2.923 8.415 1.00 95.75 70 VAL A C 1
ATOM 567 O O . VAL A 1 70 ? -2.321 -2.731 9.222 1.00 95.75 70 VAL A O 1
ATOM 570 N N . ALA A 1 71 ? -0.865 -4.128 8.232 1.00 94.50 71 ALA A N 1
ATOM 571 C CA . ALA A 1 71 ? -1.270 -5.311 8.984 1.00 94.50 71 ALA A CA 1
ATOM 572 C C . ALA A 1 71 ? -1.011 -5.161 10.492 1.00 94.50 71 ALA A C 1
ATOM 574 O O . ALA A 1 71 ? -1.897 -5.450 11.299 1.00 94.50 71 ALA A O 1
ATOM 575 N N . ALA A 1 72 ? 0.172 -4.667 10.874 1.00 94.81 72 ALA A N 1
ATOM 576 C CA . ALA A 1 72 ? 0.497 -4.379 12.268 1.00 94.81 72 ALA A CA 1
ATOM 577 C C . ALA A 1 72 ? -0.423 -3.291 12.842 1.00 94.81 72 ALA A C 1
ATOM 579 O O . ALA A 1 72 ? -1.043 -3.500 13.881 1.00 94.81 72 ALA A O 1
ATOM 580 N N . PHE A 1 73 ? -0.602 -2.191 12.107 1.00 93.62 73 PHE A N 1
ATOM 581 C CA . PHE A 1 73 ? -1.462 -1.081 12.508 1.00 93.62 73 PHE A CA 1
ATOM 582 C C . PHE A 1 73 ? -2.913 -1.523 12.741 1.00 93.62 73 PHE A C 1
ATOM 584 O O . PHE A 1 73 ? -3.519 -1.136 13.739 1.00 93.62 73 PHE A O 1
ATOM 591 N N . LYS A 1 74 ? -3.471 -2.363 11.854 1.00 92.00 74 LYS A N 1
ATOM 592 C CA . LYS A 1 74 ? -4.806 -2.952 12.036 1.00 92.00 74 LYS A CA 1
ATOM 593 C C . LYS A 1 74 ? -4.878 -3.744 13.339 1.00 92.00 74 LYS A C 1
ATOM 595 O O . LYS A 1 74 ? -5.758 -3.484 14.153 1.00 92.00 74 LYS A O 1
ATOM 600 N N . SER A 1 75 ? -3.917 -4.643 13.558 1.00 91.62 75 SER A N 1
ATOM 601 C CA . SER A 1 75 ? -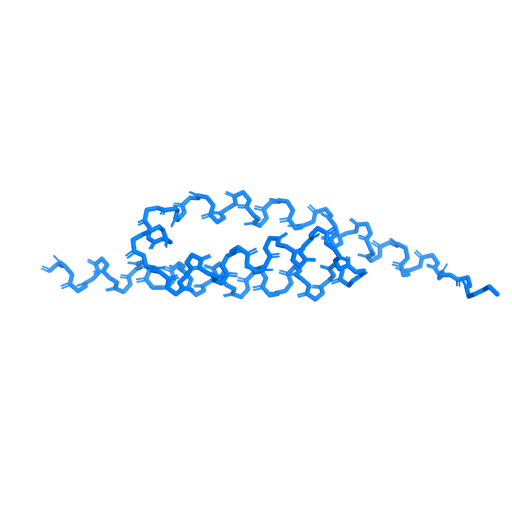3.887 -5.473 14.762 1.00 91.62 75 SER A CA 1
ATOM 602 C C . SER A 1 75 ? -3.740 -4.648 16.044 1.00 91.62 75 SER A C 1
ATOM 604 O O . SER A 1 75 ? -4.333 -5.007 17.058 1.00 91.62 75 SER A O 1
ATOM 606 N N . GLU A 1 76 ? -2.961 -3.565 16.029 1.00 91.69 76 GLU A N 1
ATOM 607 C CA . GLU A 1 76 ? -2.822 -2.658 17.174 1.00 91.69 76 GLU A CA 1
ATOM 608 C C . GLU A 1 76 ? -4.117 -1.893 17.449 1.00 91.69 76 GLU A C 1
ATOM 610 O O . GLU A 1 76 ? -4.544 -1.808 18.601 1.00 91.69 76 GLU A O 1
ATOM 615 N N . LYS A 1 77 ? -4.774 -1.392 16.398 1.00 88.50 77 LYS A N 1
ATOM 616 C CA . LYS A 1 77 ? -6.058 -0.698 16.509 1.00 88.50 77 LYS A CA 1
ATOM 617 C C . LYS A 1 77 ? -7.137 -1.613 17.098 1.00 88.50 77 LYS A C 1
ATOM 619 O O . LYS A 1 77 ? -7.764 -1.248 18.085 1.00 88.50 77 LYS A O 1
ATOM 624 N N . GLU A 1 78 ? -7.269 -2.831 16.573 1.00 89.94 78 GLU A N 1
ATOM 625 C CA . GLU A 1 78 ? -8.223 -3.831 17.073 1.00 89.94 78 GLU A CA 1
ATOM 626 C C . GLU A 1 78 ? -7.965 -4.221 18.537 1.00 89.94 78 GLU A C 1
ATOM 628 O O . GLU A 1 78 ? -8.906 -4.534 19.258 1.00 89.94 78 GLU A O 1
ATOM 633 N N . ARG A 1 79 ? -6.705 -4.201 18.997 1.00 89.19 79 ARG A N 1
ATOM 634 C CA . ARG A 1 79 ? -6.359 -4.449 20.408 1.00 89.19 79 ARG A CA 1
ATOM 635 C C . ARG A 1 79 ? -6.695 -3.279 21.325 1.00 89.19 79 ARG A C 1
ATOM 637 O O . ARG A 1 79 ? -6.995 -3.515 22.485 1.00 89.19 79 ARG A O 1
ATOM 644 N N . ALA A 1 80 ? -6.595 -2.043 20.842 1.00 85.19 80 ALA A N 1
ATOM 645 C CA . ALA A 1 80 ? -6.918 -0.850 21.624 1.00 85.19 80 ALA A CA 1
ATOM 646 C C . ALA A 1 80 ? -8.436 -0.628 21.776 1.00 85.19 80 ALA A C 1
ATOM 648 O O . ALA A 1 80 ? -8.858 0.097 22.673 1.00 85.19 80 ALA A O 1
ATOM 649 N N . GLU A 1 81 ? -9.238 -1.228 20.892 1.00 85.19 81 GLU A N 1
ATOM 650 C CA . GLU A 1 81 ? -10.707 -1.178 20.907 1.00 85.19 81 GLU A CA 1
ATOM 651 C C . GLU A 1 81 ? -11.355 -2.339 21.702 1.00 85.19 81 GLU A C 1
ATOM 653 O O . GLU A 1 81 ? -12.582 -2.375 21.815 1.00 85.19 81 GLU A O 1
ATOM 658 N N . GLN A 1 82 ? -10.554 -3.266 22.255 1.00 70.94 82 GLN A N 1
ATOM 659 C CA . GLN A 1 82 ? -10.978 -4.355 23.159 1.00 70.94 82 GLN A CA 1
ATOM 660 C C . GLN A 1 82 ? -10.850 -3.960 24.632 1.00 70.94 82 GLN A C 1
ATOM 662 O O . GLN A 1 82 ? -11.737 -4.376 25.413 1.00 70.94 82 GLN A O 1
#